Protein AF-A0A7C3RRU1-F1 (afdb_monomer_lite)

Secondary structure (DSSP, 8-state):
-PPP-BSSHHHHHHHHHHHHH-TT--HHHHHHHHHHHHHHTTS-HHHHHHHT-----HHHHHHHHHHHHHHHHHHHHTT-B--

Structure (mmCIF, N/CA/C/O backbone):
data_AF-A0A7C3RRU1-F1
#
_entry.id   AF-A0A7C3RRU1-F1
#
loop_
_atom_site.group_PDB
_atom_site.id
_atom_site.type_symbol
_atom_site.label_atom_id
_atom_site.label_alt_id
_atom_site.label_comp_id
_atom_site.label_asym_id
_atom_site.label_entity_id
_atom_site.label_seq_id
_atom_site.pdbx_PDB_ins_code
_atom_site.Cartn_x
_atom_site.Cartn_y
_atom_site.Cartn_z
_atom_site.occupancy
_atom_site.B_iso_or_equiv
_atom_site.auth_seq_id
_atom_site.auth_comp_id
_atom_site.auth_asym_id
_atom_site.auth_atom_id
_atom_site.pdbx_PDB_model_num
ATOM 1 N N . MET A 1 1 ? -16.498 1.963 9.959 1.00 55.34 1 MET A N 1
ATOM 2 C CA . MET A 1 1 ? -15.532 3.086 9.957 1.00 55.34 1 MET A CA 1
ATOM 3 C C . MET A 1 1 ? -15.528 3.719 8.582 1.00 55.34 1 MET A C 1
ATOM 5 O O . MET A 1 1 ? -15.597 2.977 7.610 1.00 55.34 1 MET A O 1
ATOM 9 N N . LYS A 1 2 ? -15.449 5.051 8.486 1.00 62.66 2 LYS A N 1
ATOM 10 C CA . LYS A 1 2 ? -15.110 5.710 7.217 1.00 62.66 2 LYS A CA 1
ATOM 11 C C . LYS A 1 2 ? -13.618 5.483 6.969 1.00 62.66 2 LYS A C 1
ATOM 13 O O . LYS A 1 2 ? -12.815 5.824 7.831 1.00 62.66 2 LYS A O 1
ATOM 18 N N . GLN A 1 3 ? -13.262 4.864 5.846 1.00 72.19 3 GLN A N 1
ATOM 19 C CA . GLN A 1 3 ? -11.857 4.710 5.468 1.00 72.19 3 GLN A CA 1
ATOM 20 C C . GLN A 1 3 ? -11.243 6.096 5.195 1.00 72.19 3 GLN A C 1
ATOM 22 O O . GLN A 1 3 ? -11.941 6.969 4.671 1.00 72.19 3 GLN A O 1
ATOM 27 N N . PRO A 1 4 ? -9.975 6.333 5.571 1.00 82.44 4 PRO A N 1
ATOM 28 C CA . PRO A 1 4 ? -9.316 7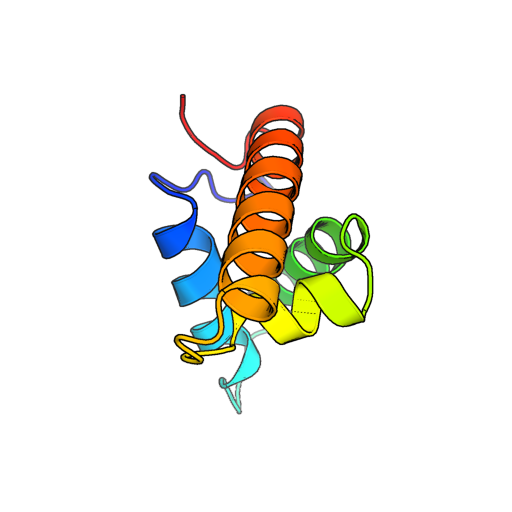.604 5.301 1.00 82.44 4 PRO A CA 1
ATOM 29 C C . PRO A 1 4 ? -9.181 7.840 3.792 1.00 82.44 4 PRO A C 1
ATOM 31 O O . PRO A 1 4 ? -8.823 6.934 3.040 1.00 82.44 4 PRO A O 1
ATOM 34 N N . ALA A 1 5 ? -9.446 9.078 3.369 1.00 89.12 5 ALA A N 1
ATOM 35 C CA . ALA A 1 5 ? -9.223 9.535 2.001 1.00 89.12 5 ALA A CA 1
ATOM 36 C C . ALA A 1 5 ? -7.866 10.244 1.911 1.00 89.12 5 ALA A C 1
ATOM 38 O O . ALA A 1 5 ? -7.704 11.361 2.414 1.00 89.12 5 ALA A O 1
ATOM 39 N N . TYR A 1 6 ? -6.906 9.591 1.268 1.00 93.25 6 TYR A N 1
ATOM 40 C CA . TYR A 1 6 ? -5.544 10.066 1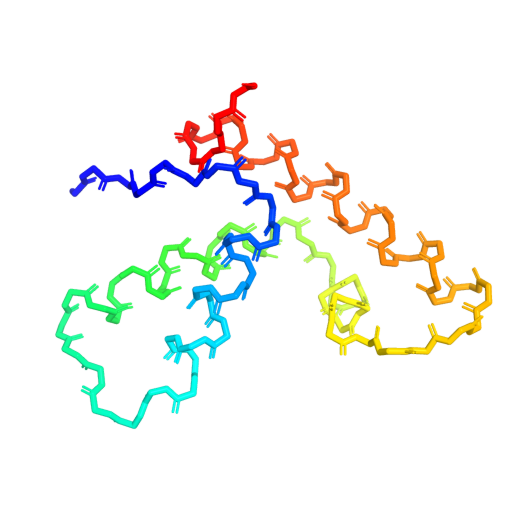.067 1.00 93.25 6 TYR A CA 1
ATOM 41 C C . TYR A 1 6 ? -5.464 11.062 -0.094 1.00 93.25 6 TYR A C 1
ATOM 43 O O . TYR A 1 6 ? -6.189 10.954 -1.083 1.00 93.25 6 TYR A O 1
ATOM 51 N N . SER A 1 7 ? -4.561 12.036 0.026 1.00 91.31 7 SER A N 1
ATOM 52 C CA . SER A 1 7 ? -4.274 13.029 -1.018 1.00 91.31 7 SER A CA 1
ATOM 53 C C . SER A 1 7 ? -3.388 12.490 -2.142 1.00 91.31 7 SER A C 1
ATOM 55 O O . SER A 1 7 ? -3.347 13.073 -3.217 1.00 91.31 7 SER A O 1
ATOM 57 N N . SER A 1 8 ? -2.654 11.401 -1.904 1.00 92.69 8 SER A N 1
ATOM 58 C CA . SER A 1 8 ? -1.785 10.769 -2.895 1.00 92.69 8 SER A CA 1
ATOM 59 C C . SER A 1 8 ? -1.534 9.299 -2.555 1.00 92.69 8 SER A C 1
ATOM 61 O O . SER A 1 8 ? -1.729 8.861 -1.416 1.00 92.69 8 SER A O 1
ATOM 63 N N . LEU A 1 9 ? -1.060 8.533 -3.543 1.00 91.94 9 LEU A N 1
ATOM 64 C CA . LEU A 1 9 ? -0.617 7.154 -3.329 1.00 91.94 9 LEU A CA 1
ATOM 65 C C . LEU A 1 9 ? 0.555 7.087 -2.337 1.00 91.94 9 LEU A C 1
ATOM 67 O O . LEU A 1 9 ? 0.584 6.213 -1.476 1.00 91.94 9 LEU A O 1
ATOM 71 N N . GLU A 1 10 ? 1.489 8.035 -2.417 1.00 91.75 10 GLU A N 1
ATOM 72 C CA . GLU A 1 10 ? 2.620 8.116 -1.487 1.00 91.75 10 GLU A CA 1
ATOM 73 C C . GLU A 1 10 ? 2.158 8.359 -0.046 1.00 91.75 10 GLU A C 1
ATOM 75 O O . GLU A 1 10 ? 2.682 7.736 0.873 1.00 91.75 10 GLU A O 1
ATOM 80 N N . ALA A 1 11 ? 1.125 9.184 0.170 1.00 93.12 11 ALA A N 1
ATOM 81 C CA . ALA A 1 11 ? 0.553 9.388 1.501 1.00 93.12 11 ALA A CA 1
ATOM 82 C C . ALA A 1 11 ? -0.063 8.096 2.067 1.00 93.12 11 ALA A C 1
ATOM 84 O O . ALA A 1 11 ? 0.103 7.797 3.251 1.00 93.12 11 ALA A O 1
ATOM 85 N N . PHE A 1 12 ? -0.732 7.304 1.221 1.00 94.31 12 PHE A N 1
ATOM 86 C CA . PHE A 1 12 ? -1.218 5.976 1.600 1.00 94.31 12 PHE A CA 1
ATOM 87 C C . PHE A 1 12 ? -0.059 5.044 1.984 1.00 94.31 12 PHE A C 1
ATOM 89 O O . PHE A 1 12 ? -0.084 4.443 3.058 1.00 94.31 12 PHE A O 1
ATOM 96 N N . LEU A 1 13 ? 0.977 4.946 1.144 1.00 92.94 13 LEU A N 1
ATOM 97 C CA . LEU A 1 13 ? 2.121 4.060 1.383 1.00 92.94 13 LEU A CA 1
ATOM 98 C C . LEU A 1 13 ? 2.926 4.472 2.622 1.00 92.94 13 LEU A C 1
ATOM 100 O O . LEU A 1 13 ? 3.344 3.609 3.393 1.00 92.94 13 LEU A O 1
ATOM 104 N N . ALA A 1 14 ? 3.114 5.772 2.848 1.00 92.94 14 ALA A N 1
ATOM 105 C CA . ALA A 1 14 ? 3.768 6.293 4.042 1.00 92.94 14 ALA A CA 1
ATOM 106 C C . ALA A 1 14 ? 2.998 5.898 5.309 1.00 92.94 14 ALA A C 1
ATOM 108 O O . ALA A 1 14 ? 3.585 5.321 6.222 1.00 92.94 14 ALA A O 1
ATOM 109 N N . HIS A 1 15 ? 1.677 6.109 5.332 1.00 94.00 15 HIS A N 1
ATOM 110 C CA . HIS A 1 15 ? 0.842 5.743 6.477 1.00 94.00 15 HIS A CA 1
ATOM 111 C C . HIS A 1 15 ? 0.852 4.224 6.720 1.00 94.00 15 HIS A C 1
ATOM 113 O O . HIS A 1 15 ? 1.020 3.785 7.856 1.00 94.00 15 HIS A O 1
ATOM 119 N N . TYR A 1 16 ? 0.773 3.412 5.660 1.00 93.25 16 TYR A N 1
ATOM 120 C CA . TYR A 1 16 ? 0.891 1.956 5.765 1.00 93.25 16 TYR A CA 1
ATOM 121 C C . TYR A 1 16 ? 2.214 1.538 6.419 1.00 93.25 16 TYR A C 1
ATOM 123 O O . TYR A 1 16 ? 2.218 0.734 7.351 1.00 93.25 16 TYR A O 1
ATOM 131 N N . ARG A 1 17 ? 3.341 2.105 5.967 1.00 92.81 17 ARG A N 1
ATOM 132 C CA . ARG A 1 17 ? 4.673 1.803 6.514 1.00 92.81 17 ARG A CA 1
ATOM 133 C C . ARG A 1 17 ? 4.780 2.196 7.985 1.00 92.81 17 ARG A C 1
ATOM 135 O O . ARG A 1 17 ? 5.290 1.401 8.771 1.00 92.81 17 ARG A O 1
ATOM 142 N N . THR A 1 18 ? 4.257 3.365 8.357 1.00 93.38 18 THR A N 1
ATOM 143 C CA . THR A 1 18 ? 4.206 3.817 9.753 1.00 93.38 18 THR A CA 1
ATOM 144 C C . THR A 1 18 ? 3.432 2.828 10.620 1.00 93.38 18 THR A C 1
ATOM 146 O O . THR A 1 18 ? 3.993 2.334 11.597 1.00 93.38 18 THR A O 1
ATOM 149 N N . LEU A 1 19 ? 2.208 2.454 10.227 1.00 93.12 19 LEU A N 1
ATOM 150 C CA . LEU A 1 19 ? 1.388 1.495 10.978 1.00 93.12 19 LEU A CA 1
ATOM 151 C C . LEU A 1 19 ? 2.035 0.109 11.062 1.00 93.12 19 LEU A C 1
ATOM 153 O O . LEU A 1 19 ? 2.026 -0.504 12.124 1.00 93.12 19 LEU A O 1
ATOM 157 N N . ARG A 1 20 ? 2.649 -0.371 9.974 1.00 91.88 20 ARG A N 1
ATOM 158 C CA . ARG A 1 20 ? 3.357 -1.661 9.946 1.00 91.88 20 ARG A CA 1
ATOM 159 C C . ARG A 1 20 ? 4.555 -1.688 10.901 1.00 91.88 20 ARG A C 1
ATOM 161 O O . ARG A 1 20 ? 4.886 -2.742 11.432 1.00 91.88 20 ARG A O 1
ATOM 168 N N . SER A 1 21 ? 5.225 -0.551 11.090 1.00 91.81 21 SER A N 1
ATOM 169 C CA . SER A 1 21 ? 6.373 -0.418 11.999 1.00 91.81 21 SER A CA 1
ATOM 170 C C . SER A 1 21 ? 5.999 -0.113 13.453 1.00 91.81 21 SER A C 1
ATOM 172 O O . SER A 1 21 ? 6.861 -0.183 14.331 1.00 91.81 21 SER A O 1
ATOM 174 N N . ALA A 1 22 ? 4.738 0.233 13.723 1.00 91.25 22 ALA A N 1
ATOM 175 C CA . ALA A 1 22 ? 4.289 0.613 15.053 1.00 91.25 22 ALA A CA 1
ATOM 176 C C . ALA A 1 22 ? 4.254 -0.612 15.980 1.00 91.25 22 ALA A C 1
ATOM 178 O O . ALA A 1 22 ? 3.532 -1.576 15.732 1.00 91.25 22 ALA A O 1
ATOM 179 N N . ARG A 1 23 ? 5.034 -0.570 17.067 1.00 80.81 23 ARG A N 1
ATOM 180 C CA . ARG A 1 23 ? 5.065 -1.642 18.078 1.00 80.81 23 ARG A CA 1
ATOM 181 C C . ARG A 1 23 ? 3.796 -1.693 18.930 1.00 80.81 23 ARG A C 1
ATOM 183 O O . ARG A 1 23 ? 3.330 -2.785 19.232 1.00 80.81 23 ARG A O 1
ATOM 190 N N . ASP A 1 24 ? 3.220 -0.533 19.239 1.00 83.44 24 ASP A N 1
ATOM 191 C CA . ASP A 1 24 ? 2.068 -0.391 20.137 1.00 83.44 24 ASP A CA 1
ATOM 192 C C . ASP A 1 24 ? 0.855 0.212 19.417 1.00 83.44 24 ASP A C 1
ATOM 194 O O . ASP A 1 24 ? 0.290 1.218 19.839 1.00 83.44 24 ASP A O 1
ATOM 198 N N . ALA A 1 25 ? 0.450 -0.403 18.303 1.00 85.81 25 ALA A N 1
ATOM 199 C CA . ALA A 1 25 ? -0.727 0.044 17.568 1.00 85.81 25 ALA A CA 1
ATOM 200 C C . ALA A 1 25 ? -2.023 -0.206 18.369 1.00 85.81 25 ALA A C 1
ATOM 202 O O . ALA A 1 25 ? -2.352 -1.339 18.767 1.00 85.81 25 ALA A O 1
ATOM 203 N N . GLY A 1 26 ? -2.812 0.851 18.557 1.00 91.12 26 GLY A N 1
ATOM 204 C CA . GLY A 1 26 ? -4.144 0.783 19.150 1.00 91.12 26 GLY A CA 1
ATOM 205 C C . GLY A 1 26 ? -5.092 -0.124 18.353 1.00 91.12 26 GLY A C 1
ATOM 206 O O . GLY A 1 26 ? -4.812 -0.539 17.227 1.00 91.12 26 GLY A O 1
ATOM 207 N N . ALA A 1 27 ? -6.251 -0.464 18.926 1.00 90.69 27 ALA A N 1
ATOM 208 C CA . ALA A 1 27 ? -7.225 -1.329 18.246 1.00 90.69 27 ALA A CA 1
ATOM 209 C C . ALA A 1 27 ? -7.718 -0.730 16.912 1.00 90.69 27 ALA A C 1
ATOM 211 O O . ALA A 1 27 ? -7.952 -1.463 15.953 1.00 90.69 27 ALA A O 1
ATOM 212 N N . GLU A 1 28 ? -7.843 0.596 16.845 1.00 90.06 28 GLU A N 1
ATOM 213 C CA . GLU A 1 28 ? -8.252 1.312 15.635 1.00 90.06 28 GLU A CA 1
ATOM 214 C C . GLU A 1 28 ? -7.173 1.266 14.550 1.00 90.06 28 GLU A C 1
ATOM 216 O O . GLU A 1 28 ? -7.451 0.913 13.408 1.00 90.06 28 GLU A O 1
ATOM 221 N N . GLU A 1 29 ? -5.923 1.533 14.923 1.00 92.31 29 GLU A N 1
ATOM 222 C CA . GLU A 1 29 ? -4.767 1.476 14.025 1.00 92.31 29 GLU A CA 1
ATOM 223 C C . GLU A 1 29 ? -4.560 0.070 13.459 1.00 92.31 29 GLU A C 1
ATOM 225 O O . GLU A 1 29 ? -4.290 -0.082 12.271 1.00 92.31 29 GLU A O 1
ATOM 230 N N . ARG A 1 30 ? -4.777 -0.973 14.271 1.00 92.00 30 ARG A N 1
ATOM 231 C CA . ARG A 1 30 ? -4.746 -2.367 13.806 1.00 92.00 30 ARG A CA 1
ATOM 232 C C . ARG A 1 30 ? -5.848 -2.677 12.797 1.00 92.00 30 ARG A C 1
ATOM 234 O O . ARG A 1 30 ? -5.595 -3.360 11.809 1.00 92.00 30 ARG A O 1
ATOM 241 N N . ARG A 1 31 ? -7.066 -2.170 13.014 1.00 92.06 31 ARG A N 1
ATOM 242 C CA . ARG A 1 31 ? -8.171 -2.328 12.052 1.00 92.06 31 ARG A CA 1
ATOM 243 C C . ARG A 1 31 ? -7.901 -1.566 10.759 1.00 92.06 31 ARG A C 1
ATOM 245 O O . ARG A 1 31 ? -8.199 -2.083 9.684 1.00 92.06 31 ARG A O 1
ATOM 252 N N . LEU A 1 32 ? -7.316 -0.374 10.855 1.00 91.81 32 LEU A N 1
ATOM 253 C CA . LEU A 1 32 ? -6.896 0.395 9.691 1.00 91.81 32 LEU A CA 1
ATOM 254 C C . LEU A 1 32 ? -5.789 -0.332 8.922 1.00 91.81 32 LEU A C 1
ATOM 256 O O . LEU A 1 32 ? -5.917 -0.489 7.712 1.00 91.81 32 LEU A O 1
ATOM 260 N N . LEU A 1 33 ? -4.759 -0.838 9.606 1.00 93.12 33 LEU A N 1
ATOM 261 C CA . LEU A 1 33 ? -3.690 -1.622 8.990 1.00 93.12 33 LEU A CA 1
ATOM 262 C C . LEU A 1 33 ? -4.257 -2.834 8.243 1.00 93.12 33 LEU A C 1
ATOM 264 O O . LEU A 1 33 ? -3.963 -2.997 7.063 1.00 93.12 33 LEU A O 1
ATOM 268 N N . ALA A 1 34 ? -5.142 -3.610 8.876 1.00 92.75 34 ALA A N 1
ATOM 269 C CA . ALA A 1 34 ? -5.805 -4.737 8.223 1.00 92.75 34 ALA A CA 1
ATOM 270 C C . ALA A 1 34 ? -6.591 -4.294 6.976 1.00 92.75 34 ALA A C 1
ATOM 272 O O . ALA A 1 34 ? -6.495 -4.919 5.922 1.00 92.75 34 ALA A O 1
ATOM 273 N N . ALA A 1 35 ? -7.320 -3.174 7.046 1.00 91.88 35 ALA A N 1
ATOM 274 C CA . ALA A 1 35 ? -8.020 -2.631 5.884 1.00 91.88 35 ALA A CA 1
ATOM 275 C C . ALA A 1 35 ? -7.054 -2.231 4.752 1.00 91.88 35 ALA A C 1
ATOM 277 O O . ALA A 1 35 ? -7.345 -2.504 3.589 1.00 91.88 35 ALA A O 1
ATOM 278 N N . MET A 1 36 ? -5.904 -1.625 5.067 1.00 93.38 36 MET A N 1
ATOM 279 C CA . MET A 1 36 ? -4.867 -1.287 4.082 1.00 93.38 36 MET A CA 1
ATOM 280 C C . MET A 1 36 ? -4.232 -2.545 3.472 1.00 93.38 36 MET A C 1
ATOM 282 O O . MET A 1 36 ? -4.000 -2.593 2.264 1.00 93.38 36 MET A O 1
ATOM 286 N N . GLU A 1 37 ? -4.004 -3.588 4.272 1.00 93.06 37 GLU A N 1
ATOM 287 C CA . GLU A 1 37 ? -3.499 -4.882 3.805 1.00 93.06 37 GLU A CA 1
ATOM 288 C C . GLU A 1 37 ? -4.480 -5.577 2.855 1.00 93.06 37 GLU A C 1
ATOM 290 O O . GLU A 1 37 ? -4.050 -6.116 1.834 1.00 93.06 37 GLU A O 1
ATOM 295 N N . GLU A 1 38 ? -5.791 -5.502 3.114 1.00 93.12 38 GLU A N 1
ATOM 296 C CA . GLU A 1 38 ? -6.815 -5.994 2.182 1.00 93.12 38 GLU A CA 1
ATOM 297 C C . GLU A 1 38 ? -6.771 -5.271 0.830 1.00 93.12 38 GLU A C 1
ATOM 299 O O . GLU A 1 38 ? -6.981 -5.901 -0.206 1.00 93.12 38 GLU A O 1
ATOM 304 N N . VAL A 1 39 ? -6.480 -3.966 0.801 1.00 93.06 39 VAL A N 1
ATOM 305 C CA . VAL A 1 39 ? -6.289 -3.242 -0.469 1.00 93.06 39 VAL A CA 1
ATOM 306 C C . VAL A 1 39 ? -5.055 -3.772 -1.198 1.00 93.06 39 VAL A C 1
ATOM 308 O O . VAL A 1 39 ? -5.111 -4.059 -2.393 1.00 93.06 39 VAL A O 1
ATOM 311 N N . LEU A 1 40 ? -3.945 -3.970 -0.482 1.00 93.06 40 LEU A N 1
ATOM 312 C CA . LEU A 1 40 ? -2.699 -4.485 -1.057 1.00 93.06 40 LEU A CA 1
ATOM 313 C C . LEU A 1 40 ? -2.837 -5.912 -1.611 1.00 93.06 40 LEU A C 1
ATOM 315 O O . LEU A 1 40 ? -2.005 -6.325 -2.427 1.00 93.06 40 LEU A O 1
ATOM 319 N N . LYS A 1 41 ? -3.893 -6.658 -1.249 1.00 92.88 41 LYS A N 1
ATOM 320 C CA . LYS A 1 41 ? -4.163 -7.985 -1.820 1.00 92.88 41 LYS A CA 1
ATOM 321 C C . LYS A 1 41 ? -4.398 -7.984 -3.328 1.00 92.88 41 LYS A C 1
ATOM 323 O O . LYS A 1 41 ? -4.130 -9.004 -3.958 1.00 92.88 41 LYS A O 1
ATOM 328 N N . VAL A 1 42 ? -4.795 -6.850 -3.913 1.00 93.06 42 VAL A N 1
ATOM 329 C CA . VAL A 1 42 ? -4.931 -6.688 -5.374 1.00 93.06 42 VAL A CA 1
ATOM 330 C C . VAL A 1 42 ? -3.596 -6.856 -6.116 1.00 93.06 42 VAL A C 1
ATOM 332 O O . VAL A 1 42 ? -3.566 -7.139 -7.315 1.00 93.06 42 VAL A O 1
ATOM 335 N N . LEU A 1 43 ? -2.478 -6.672 -5.410 1.00 92.44 43 LEU A N 1
ATOM 336 C CA . LEU A 1 43 ? -1.134 -6.810 -5.952 1.00 92.44 43 LEU A CA 1
ATOM 337 C C . LEU A 1 43 ? -0.622 -8.239 -5.787 1.00 92.44 43 LEU A C 1
ATOM 339 O O . LEU A 1 43 ? -0.837 -8.883 -4.753 1.00 92.44 43 LEU A O 1
ATOM 343 N N . ARG A 1 44 ? 0.126 -8.707 -6.788 1.00 90.00 44 ARG A N 1
ATOM 344 C CA . ARG A 1 44 ? 0.902 -9.950 -6.708 1.00 90.00 44 ARG A CA 1
ATOM 345 C C . ARG A 1 44 ? 2.055 -9.802 -5.710 1.00 90.00 44 ARG A C 1
ATOM 347 O O . ARG A 1 44 ? 2.465 -8.691 -5.380 1.00 90.00 44 ARG A O 1
ATOM 354 N N . ALA A 1 45 ? 2.600 -10.919 -5.231 1.00 86.50 45 ALA A N 1
ATOM 355 C CA . ALA A 1 45 ? 3.682 -10.894 -4.243 1.00 86.50 45 ALA A CA 1
ATOM 356 C C . ALA A 1 45 ? 4.924 -10.135 -4.751 1.00 86.50 45 ALA A C 1
ATOM 358 O O . ALA A 1 45 ? 5.500 -9.333 -4.021 1.00 86.50 45 ALA A O 1
ATOM 359 N N . ASP A 1 46 ? 5.287 -10.318 -6.022 1.00 85.50 46 ASP A N 1
ATOM 360 C CA . ASP A 1 46 ? 6.399 -9.610 -6.660 1.00 85.50 46 ASP A CA 1
ATOM 361 C C . ASP A 1 46 ? 6.123 -8.106 -6.825 1.00 85.50 46 ASP A C 1
ATOM 363 O O . ASP A 1 46 ? 7.026 -7.287 -6.672 1.00 85.50 46 ASP A O 1
ATOM 367 N N . GLU A 1 47 ? 4.875 -7.726 -7.102 1.00 89.69 47 GLU A N 1
ATOM 368 C CA . GLU A 1 47 ? 4.438 -6.327 -7.156 1.00 89.69 47 GLU A CA 1
ATOM 369 C C . GLU A 1 47 ? 4.507 -5.659 -5.776 1.00 89.69 47 GLU A C 1
ATOM 371 O O . GLU A 1 47 ? 4.994 -4.535 -5.679 1.00 89.69 47 GLU A O 1
ATOM 376 N N . ARG A 1 48 ? 4.097 -6.354 -4.704 1.00 87.94 48 ARG A N 1
ATOM 377 C CA . ARG A 1 48 ? 4.217 -5.837 -3.327 1.00 87.94 48 ARG A CA 1
ATOM 378 C C . ARG A 1 48 ? 5.671 -5.629 -2.924 1.00 87.94 48 ARG A C 1
ATOM 380 O O . AR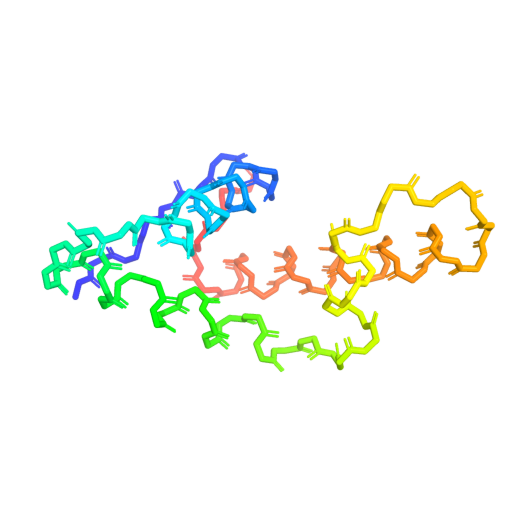G A 1 48 ? 5.993 -4.592 -2.359 1.00 87.94 48 ARG A O 1
ATOM 387 N N . LEU A 1 49 ? 6.551 -6.575 -3.251 1.00 86.31 49 LEU A N 1
ATOM 388 C CA . LEU A 1 49 ? 7.989 -6.431 -2.999 1.00 86.31 49 LEU A CA 1
ATOM 389 C C . LEU A 1 49 ? 8.587 -5.250 -3.777 1.00 86.31 49 LEU A C 1
ATOM 391 O O . LEU A 1 49 ? 9.459 -4.549 -3.269 1.00 86.31 49 LEU A O 1
ATOM 395 N N . ALA A 1 50 ? 8.097 -4.996 -4.993 1.00 88.56 50 ALA A N 1
ATOM 396 C CA . ALA A 1 50 ? 8.552 -3.871 -5.799 1.00 88.56 50 ALA A CA 1
ATOM 397 C C . ALA A 1 50 ? 8.126 -2.500 -5.238 1.00 88.56 50 ALA A C 1
ATOM 399 O O . ALA A 1 50 ? 8.830 -1.526 -5.499 1.00 88.56 50 ALA A O 1
ATOM 400 N N . LEU A 1 51 ? 7.036 -2.408 -4.459 1.00 86.50 51 LEU A N 1
ATOM 401 C CA . LEU A 1 51 ? 6.595 -1.151 -3.823 1.00 86.50 51 LEU A CA 1
ATOM 402 C C . LEU A 1 51 ? 7.619 -0.589 -2.831 1.00 86.50 51 LEU A C 1
ATOM 404 O O . LEU A 1 51 ? 7.762 0.625 -2.7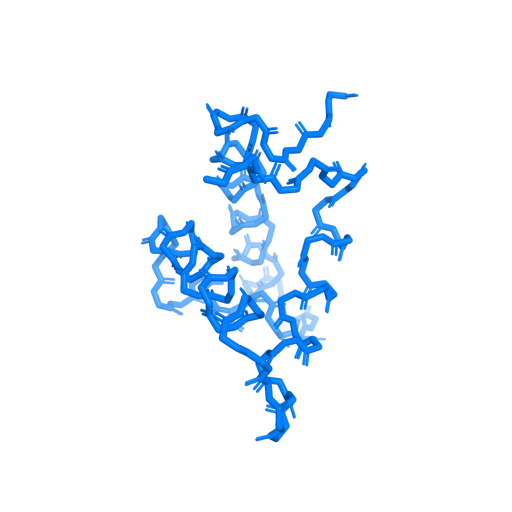09 1.00 86.50 51 LEU A O 1
ATOM 408 N N . ASP A 1 52 ? 8.315 -1.473 -2.119 1.00 80.62 52 ASP A N 1
ATOM 409 C CA . ASP A 1 52 ? 9.319 -1.104 -1.116 1.00 80.62 52 ASP A CA 1
ATOM 410 C C . ASP A 1 52 ? 10.748 -1.106 -1.699 1.00 80.62 52 ASP A C 1
ATOM 412 O O . ASP A 1 52 ? 11.711 -0.780 -1.007 1.00 80.62 52 ASP A O 1
ATOM 416 N N . SER A 1 53 ? 10.912 -1.448 -2.983 1.00 82.88 53 SER A N 1
ATOM 417 C CA . SER A 1 53 ? 12.225 -1.509 -3.620 1.00 82.88 53 SER A CA 1
ATOM 418 C C . SER A 1 53 ? 12.715 -0.125 -4.048 1.00 82.88 53 SER A C 1
ATOM 420 O O . SER A 1 53 ? 12.061 0.560 -4.836 1.00 82.88 53 SER A O 1
ATOM 422 N N . ALA A 1 54 ? 13.926 0.237 -3.617 1.00 81.12 54 ALA A N 1
ATOM 423 C CA . ALA A 1 54 ? 14.678 1.392 -4.117 1.00 81.12 54 ALA A CA 1
ATOM 424 C C . ALA A 1 54 ? 15.540 1.063 -5.354 1.00 81.12 54 ALA A C 1
ATOM 426 O O . ALA A 1 54 ? 16.346 1.885 -5.779 1.00 81.12 54 ALA A O 1
ATOM 427 N N . SER A 1 55 ? 15.397 -0.138 -5.931 1.00 85.12 55 SER A N 1
ATOM 428 C CA . SER A 1 55 ? 16.217 -0.558 -7.069 1.00 85.12 55 SER A CA 1
ATOM 429 C C . SER A 1 55 ? 15.968 0.312 -8.303 1.00 85.12 55 SER A C 1
ATOM 431 O O . SER A 1 55 ? 14.819 0.613 -8.651 1.00 85.12 55 SER A O 1
ATOM 433 N N . SER A 1 56 ? 17.062 0.668 -8.977 1.00 84.88 56 SER A N 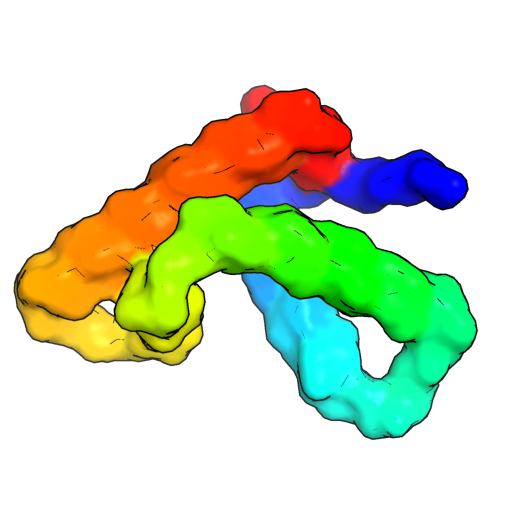1
ATOM 434 C CA . SER A 1 56 ? 17.073 1.374 -10.263 1.00 84.88 56 SER A CA 1
ATOM 435 C C . SER A 1 56 ? 17.056 0.422 -11.462 1.00 84.88 56 SER A C 1
ATOM 437 O O . SER A 1 56 ? 17.066 0.879 -12.603 1.00 84.88 56 SER A O 1
ATOM 439 N N . ASP A 1 57 ? 17.033 -0.894 -11.226 1.00 92.00 57 ASP A N 1
ATOM 440 C CA . ASP A 1 57 ? 16.917 -1.883 -12.295 1.00 92.00 57 ASP A CA 1
ATOM 441 C C . ASP A 1 57 ? 15.640 -1.629 -13.133 1.00 92.00 57 ASP A C 1
ATOM 443 O O . ASP A 1 57 ? 14.538 -1.572 -12.569 1.00 92.00 57 ASP A O 1
ATOM 447 N N . PRO A 1 58 ? 15.735 -1.512 -14.473 1.00 90.50 58 PRO A N 1
ATOM 448 C CA . PRO A 1 58 ? 14.591 -1.188 -15.323 1.00 90.50 58 PRO A CA 1
ATOM 449 C C . PRO A 1 58 ? 13.431 -2.186 -15.245 1.00 90.50 58 PRO A C 1
ATOM 451 O O . PRO A 1 58 ? 12.280 -1.823 -15.509 1.00 90.50 58 PRO A O 1
ATOM 454 N N . ALA A 1 59 ? 13.690 -3.461 -14.938 1.00 90.00 59 ALA A N 1
ATOM 455 C CA . ALA A 1 59 ? 12.618 -4.441 -14.771 1.00 90.00 59 ALA A CA 1
ATOM 456 C C . ALA A 1 59 ? 11.875 -4.225 -13.443 1.00 90.00 59 ALA A C 1
ATOM 458 O O . ALA A 1 59 ? 10.640 -4.268 -13.407 1.00 90.00 59 ALA A O 1
ATOM 459 N N . THR A 1 60 ? 12.612 -3.927 -12.376 1.00 89.06 60 THR A N 1
ATOM 460 C CA . THR A 1 60 ? 12.069 -3.611 -11.051 1.00 89.06 60 THR A CA 1
ATOM 461 C C . THR A 1 60 ? 11.305 -2.288 -11.052 1.00 89.06 60 THR A C 1
ATOM 463 O O . THR A 1 60 ? 10.181 -2.244 -10.552 1.00 89.06 60 THR A O 1
ATOM 466 N N . ALA A 1 61 ? 11.831 -1.251 -11.710 1.00 89.50 61 ALA A N 1
ATOM 467 C CA . ALA A 1 61 ? 11.154 0.035 -11.876 1.00 89.50 61 ALA A CA 1
ATOM 468 C C . ALA A 1 61 ? 9.807 -0.114 -12.607 1.00 89.50 61 ALA A C 1
ATOM 470 O O . ALA A 1 61 ? 8.779 0.342 -12.109 1.00 89.50 61 ALA A O 1
ATOM 471 N N . ARG A 1 62 ? 9.777 -0.851 -13.729 1.00 90.88 62 ARG A N 1
ATOM 472 C CA . ARG A 1 62 ? 8.530 -1.142 -14.461 1.00 90.88 62 ARG A CA 1
ATOM 473 C C . ARG A 1 62 ? 7.534 -1.950 -13.630 1.00 90.88 62 ARG A C 1
ATOM 475 O O . ARG A 1 62 ? 6.325 -1.761 -13.754 1.00 90.88 62 ARG A O 1
ATOM 482 N N . ARG A 1 63 ? 8.014 -2.876 -12.793 1.00 92.38 63 ARG A N 1
ATOM 483 C CA . ARG A 1 63 ? 7.148 -3.641 -11.884 1.00 92.38 63 ARG A CA 1
ATOM 484 C C . ARG A 1 63 ? 6.538 -2.734 -10.812 1.00 92.38 63 ARG A C 1
ATOM 486 O O . ARG A 1 63 ? 5.333 -2.821 -10.590 1.00 92.38 63 ARG A O 1
ATOM 493 N N . ARG A 1 64 ? 7.337 -1.845 -10.215 1.00 92.00 64 ARG A N 1
ATOM 494 C CA . ARG A 1 64 ? 6.882 -0.846 -9.237 1.00 92.00 64 ARG A CA 1
ATOM 495 C C . ARG A 1 64 ? 5.822 0.073 -9.837 1.00 92.00 64 ARG A C 1
ATOM 497 O O . ARG A 1 64 ? 4.763 0.240 -9.247 1.00 92.00 64 ARG A O 1
ATOM 504 N N . GLU A 1 65 ? 6.042 0.580 -11.045 1.00 91.62 65 GLU A N 1
ATOM 505 C CA . GLU A 1 65 ? 5.074 1.445 -11.726 1.00 91.62 65 GLU A CA 1
ATOM 506 C C . GLU A 1 65 ? 3.736 0.740 -11.994 1.00 91.62 65 GLU A C 1
ATOM 508 O O . GLU A 1 65 ? 2.672 1.275 -11.679 1.00 91.62 65 GLU A O 1
ATOM 513 N N . ARG A 1 66 ? 3.762 -0.508 -12.481 1.00 92.00 66 ARG A N 1
ATOM 514 C CA . ARG A 1 66 ? 2.533 -1.307 -12.640 1.00 92.00 66 ARG A CA 1
ATOM 515 C C . ARG A 1 66 ? 1.809 -1.531 -11.312 1.00 92.00 66 ARG A C 1
ATOM 517 O O . ARG A 1 66 ? 0.581 -1.435 -11.272 1.00 92.00 66 ARG A O 1
ATOM 524 N N . ALA A 1 67 ? 2.556 -1.800 -10.241 1.00 94.25 67 ALA A N 1
ATOM 525 C CA . ALA A 1 67 ? 1.997 -1.947 -8.903 1.00 94.25 67 ALA A CA 1
ATOM 526 C C . ALA A 1 67 ? 1.333 -0.640 -8.435 1.00 94.25 67 ALA A C 1
ATOM 528 O O . ALA A 1 67 ? 0.202 -0.675 -7.952 1.00 94.25 67 ALA A O 1
ATOM 529 N N . HIS A 1 68 ? 1.978 0.511 -8.661 1.00 93.56 68 HIS A N 1
ATOM 530 C CA . HIS A 1 68 ? 1.441 1.833 -8.324 1.00 93.56 68 HIS A CA 1
ATOM 531 C C . HIS A 1 68 ? 0.139 2.118 -9.074 1.00 93.56 68 HIS A C 1
ATOM 533 O O . HIS A 1 68 ? -0.847 2.512 -8.457 1.00 93.56 68 HIS A O 1
ATOM 539 N N . LEU A 1 69 ? 0.096 1.870 -10.386 1.00 93.56 69 LEU A N 1
ATOM 540 C CA . LEU A 1 69 ? -1.104 2.098 -11.196 1.00 93.56 69 LEU A CA 1
ATOM 541 C C . LEU A 1 69 ? -2.276 1.213 -10.758 1.00 93.56 69 LEU A C 1
ATOM 543 O O . LEU A 1 69 ? -3.407 1.692 -10.645 1.00 93.56 69 LEU A O 1
ATOM 547 N N . ARG A 1 70 ? -2.015 -0.073 -10.490 1.00 94.62 70 ARG A N 1
ATOM 548 C CA . ARG A 1 70 ? -3.046 -1.007 -10.018 1.00 94.62 70 ARG A CA 1
ATOM 549 C C . ARG A 1 70 ? -3.565 -0.604 -8.639 1.00 94.62 70 ARG A C 1
ATOM 551 O O . ARG A 1 70 ? -4.776 -0.557 -8.445 1.00 94.62 70 ARG A O 1
ATOM 558 N N . LEU A 1 71 ? -2.665 -0.261 -7.720 1.00 94.81 71 LEU A N 1
ATOM 559 C CA . LEU A 1 71 ? -3.024 0.170 -6.373 1.00 94.81 71 LEU A CA 1
ATOM 560 C C . LEU A 1 71 ? -3.793 1.497 -6.384 1.00 94.81 71 LEU A C 1
ATOM 562 O O . LEU A 1 71 ? -4.813 1.613 -5.716 1.00 94.81 71 LEU A O 1
ATOM 566 N N . ALA A 1 72 ? -3.371 2.475 -7.189 1.00 93.56 72 ALA A N 1
ATOM 567 C CA . ALA A 1 72 ? -4.074 3.749 -7.323 1.00 93.56 72 ALA A CA 1
ATOM 568 C C . ALA A 1 72 ? -5.502 3.566 -7.862 1.00 93.56 72 ALA A C 1
ATOM 570 O O . ALA A 1 72 ? -6.428 4.213 -7.376 1.00 93.56 72 ALA A O 1
ATOM 571 N N . ARG A 1 73 ? -5.702 2.671 -8.841 1.00 94.56 73 ARG A N 1
ATOM 572 C CA . ARG A 1 73 ? -7.043 2.336 -9.346 1.00 94.56 73 ARG A CA 1
ATOM 573 C C . ARG A 1 73 ? -7.920 1.727 -8.252 1.00 94.56 73 ARG A C 1
ATOM 575 O O . ARG A 1 73 ? -9.062 2.146 -8.103 1.00 94.56 73 ARG A O 1
ATOM 582 N N . GLU A 1 74 ? -7.381 0.783 -7.487 1.00 94.88 74 GLU A N 1
ATOM 583 C CA . GLU A 1 74 ? -8.107 0.140 -6.388 1.00 94.88 74 GLU A CA 1
ATOM 584 C C . GLU A 1 74 ? -8.478 1.142 -5.286 1.00 94.88 74 GLU A C 1
ATOM 586 O O . GLU A 1 74 ? -9.616 1.172 -4.821 1.00 94.88 74 GLU A O 1
ATOM 591 N N . LEU A 1 75 ? -7.543 2.013 -4.898 1.00 93.38 75 LEU A N 1
ATOM 592 C CA . LEU A 1 75 ? -7.788 3.030 -3.878 1.00 93.38 75 LEU A CA 1
ATOM 593 C C . LEU A 1 75 ? -8.875 4.023 -4.305 1.00 93.38 75 LEU A C 1
ATOM 595 O O . LEU A 1 75 ? -9.727 4.361 -3.486 1.00 93.38 75 LEU A O 1
ATOM 599 N N . ARG A 1 76 ? -8.892 4.454 -5.574 1.00 93.81 76 ARG A N 1
ATOM 600 C CA . ARG A 1 76 ? -9.980 5.294 -6.106 1.00 93.81 76 ARG A CA 1
ATOM 601 C C . ARG A 1 76 ? -11.317 4.561 -6.102 1.00 93.81 76 ARG A C 1
ATOM 603 O O . ARG A 1 76 ? -12.303 5.119 -5.637 1.00 93.81 76 ARG A O 1
ATOM 610 N N . ALA A 1 77 ? -11.348 3.298 -6.535 1.00 92.50 77 ALA A N 1
ATOM 611 C CA . ALA A 1 77 ? -12.570 2.489 -6.535 1.00 92.50 77 ALA A CA 1
ATOM 612 C C . ALA A 1 77 ? -13.175 2.326 -5.127 1.00 92.50 77 ALA A C 1
ATOM 614 O O . ALA A 1 77 ? -14.391 2.226 -4.981 1.00 92.50 77 ALA A O 1
ATOM 615 N N . ARG A 1 78 ? -12.334 2.348 -4.086 1.00 90.44 78 ARG A N 1
ATOM 616 C CA . ARG A 1 78 ? -12.744 2.306 -2.673 1.00 90.44 78 ARG A CA 1
ATOM 617 C C . ARG A 1 78 ? -12.993 3.684 -2.046 1.00 90.44 78 ARG A C 1
ATOM 619 O O . ARG A 1 78 ? -13.318 3.754 -0.865 1.00 90.44 78 ARG A O 1
ATOM 626 N N . GLY A 1 79 ? -12.816 4.777 -2.792 1.00 91.25 79 GLY A N 1
ATOM 627 C CA . GLY A 1 79 ? -12.926 6.146 -2.270 1.00 91.25 79 GLY A CA 1
ATOM 628 C C . GLY A 1 79 ? -11.820 6.532 -1.278 1.00 91.25 79 GLY A C 1
ATOM 629 O O . GLY A 1 79 ? -11.972 7.482 -0.514 1.00 91.25 79 GLY A O 1
ATOM 630 N N . MET A 1 80 ? -10.710 5.789 -1.266 1.00 91.50 80 MET A N 1
ATOM 631 C CA . MET A 1 80 ? -9.562 6.012 -0.384 1.00 91.50 80 MET A CA 1
ATOM 632 C C . MET A 1 80 ? -8.516 6.949 -0.991 1.00 91.50 80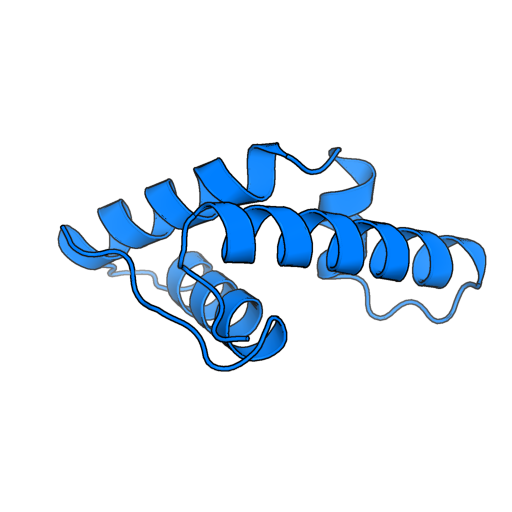 MET A C 1
ATOM 634 O O . MET A 1 80 ? -7.633 7.406 -0.275 1.00 91.50 80 MET A O 1
ATOM 638 N N . LEU A 1 81 ? -8.579 7.237 -2.290 1.00 91.56 81 LEU A N 1
ATOM 639 C CA . LEU A 1 81 ? -7.709 8.210 -2.951 1.00 91.56 81 LEU A CA 1
ATOM 640 C C . LEU A 1 81 ? -8.574 9.319 -3.544 1.00 91.56 81 LEU A C 1
ATOM 642 O O . LEU A 1 81 ? -9.561 9.022 -4.215 1.00 91.56 81 LEU A O 1
ATOM 646 N N . ARG A 1 82 ? -8.214 10.575 -3.272 1.00 85.38 82 ARG A N 1
ATOM 647 C CA . ARG A 1 82 ? -8.858 11.739 -3.893 1.00 85.38 82 ARG A CA 1
ATOM 648 C C . ARG A 1 82 ? -8.431 11.836 -5.362 1.00 85.38 82 ARG A C 1
ATOM 650 O O . ARG A 1 82 ? -7.289 11.498 -5.679 1.00 85.38 82 ARG A O 1
ATOM 657 N N . ASP A 1 83 ? -9.363 12.239 -6.221 1.00 64.31 83 ASP A N 1
ATOM 658 C CA . ASP A 1 83 ? -9.101 12.483 -7.645 1.00 64.31 83 ASP A CA 1
ATOM 659 C C . ASP A 1 83 ? -8.177 13.684 -7.871 1.00 64.31 83 ASP A C 1
ATOM 661 O O . ASP A 1 83 ? -8.303 14.683 -7.122 1.00 64.31 83 ASP A O 1
#

Radius of gyration: 13.03 Å; chains: 1; bounding box: 33×24×36 Å

pLDDT: mean 89.43, std 6.86, range [55.34, 94.88]

Foldseek 3Di:
DPQAADAALVRLVVLLVVLVPDPDDDPVSVVNNVVSVVLLVQDDPLLVVLCPDPDPPPVSVVSVVVSRVSSQVSCVVSNNYDD

Sequence (83 aa):
MKQPAYSSLEAFLAHYRTLRSARDAGAEERRLLAAMEEVLKVLRADERLALDSASSDPATARRRERAHLRLARELRARGMLRD